Protein AF-A0A0J8R544-F1 (afdb_monomer)

Nearest PDB structures (foldseek):
  6bu2-assembly1_A  TM=4.574E-01  e=4.953E-01  Mycobacterium tuberculosis H37Rv
  2r5v-assembly2_B  TM=3.904E-01  e=2.070E-01  Amycolatopsis orientalis
  6bnz-assembly1_A  TM=3.913E-01  e=1.046E+00  Zea mays
  1t47-assembly1_B  TM=4.771E-01  e=2.352E+00  Streptomyces avermitilis
  3c1a-assembly2_B  TM=3.132E-01  e=8.154E-01  Paramagnetospirillum magnetotacticum MS-1

Secondary structure (DSSP, 8-state):
------TTGGGGG-HHHHHHHHHT-S----HHHHHHHHTTSS--SHHHHTTTTS-EEEEEEEETT-SSS-HHHHHHHHHHHHTGGGHHHHSEEEEEEE-TTSS-EEEEEEEEETTEEEEEEEEEESS-TTTTGGGSHHHHHHHHTT--

Radius of gyration: 17.44 Å; Cα contacts (8 Å, |Δi|>4): 226; chains: 1; bounding box: 42×31×49 Å

Mean predicted aligned error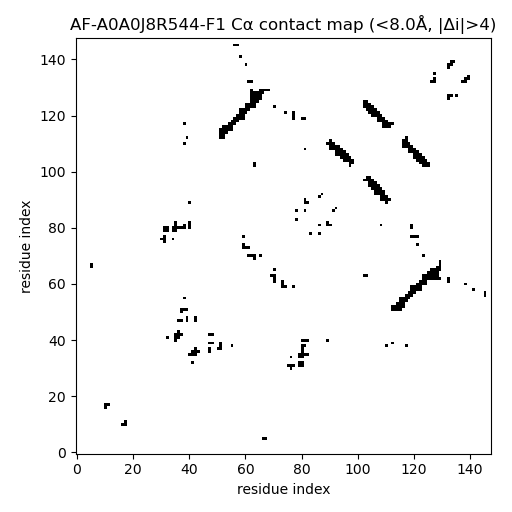: 11.28 Å

Foldseek 3Di:
DDPDQQPCVVVVVPVVVVVVVVVPPPDPPPLLQVLCLLLVVDPDDPVSLVNLQAAAAAEQEDECPARHDHCVVSVSSLCSNQVNPCNVVQWDWPDWDADPVRRWTKTWTWHHGPNYIYIYIYIYHNDQYPHRVCVDPVVVVSVVVVVD

Solvent-accessible surface area (backbone atoms only — not comparable to full-atom values): 8414 Å² total; per-residue (Å²): 141,83,90,68,72,49,96,59,60,80,51,73,82,37,72,69,60,50,51,54,54,62,70,65,50,84,78,77,80,60,59,35,63,52,38,9,26,74,54,62,64,49,61,86,49,78,75,47,58,75,48,32,55,44,71,40,80,45,77,52,71,37,20,63,57,19,85,77,60,58,45,64,60,60,48,51,39,50,33,37,29,51,43,51,93,48,22,76,80,71,29,45,74,81,40,79,48,67,43,96,81,68,40,32,36,40,36,31,37,36,33,76,37,85,81,7,49,30,36,45,33,44,35,37,32,54,68,28,36,87,74,46,38,76,76,33,69,69,42,55,51,53,58,54,60,70,80,107

Structure (mmCIF, N/CA/C/O backbone):
data_AF-A0A0J8R544-F1
#
_entry.id   AF-A0A0J8R544-F1
#
loop_
_atom_site.group_PDB
_atom_site.id
_atom_site.type_symbol
_atom_site.label_atom_id
_atom_site.label_alt_id
_atom_site.label_comp_id
_atom_site.label_asym_id
_atom_site.label_entity_id
_atom_site.label_seq_id
_atom_site.pdbx_PDB_ins_code
_atom_site.Cartn_x
_atom_site.Cartn_y
_atom_site.Cartn_z
_atom_site.occupancy
_atom_site.B_iso_or_equiv
_atom_site.auth_seq_id
_atom_site.auth_comp_id
_atom_site.auth_asym_id
_atom_site.auth_atom_id
_atom_site.pdbx_PDB_model_num
ATOM 1 N N . MET A 1 1 ? 19.314 -4.204 -21.105 1.00 38.06 1 MET A N 1
ATOM 2 C CA . MET A 1 1 ? 18.556 -4.150 -22.374 1.00 38.06 1 MET A CA 1
ATOM 3 C C . MET A 1 1 ? 17.667 -5.383 -22.451 1.00 38.06 1 MET A C 1
ATOM 5 O O . MET A 1 1 ? 18.104 -6.405 -22.959 1.00 38.06 1 MET A O 1
ATOM 9 N N . GLY A 1 2 ? 16.475 -5.326 -21.852 1.00 40.69 2 GLY A N 1
ATOM 10 C CA . GLY A 1 2 ? 15.476 -6.398 -21.923 1.00 40.69 2 GLY A CA 1
ATOM 11 C C . GLY A 1 2 ? 14.436 -6.036 -22.977 1.00 40.69 2 GLY A C 1
ATOM 12 O O . GLY A 1 2 ? 13.790 -5.002 -22.855 1.00 40.69 2 GLY A O 1
ATOM 13 N N . ILE A 1 3 ? 14.334 -6.842 -24.034 1.00 48.56 3 ILE A N 1
ATOM 14 C CA . ILE A 1 3 ? 13.503 -6.599 -25.225 1.00 48.56 3 ILE A CA 1
ATOM 15 C C . ILE A 1 3 ? 12.246 -7.477 -25.159 1.00 48.56 3 ILE A C 1
ATOM 17 O O . ILE A 1 3 ? 11.919 -8.199 -26.096 1.00 48.56 3 ILE A O 1
ATOM 21 N N . PHE A 1 4 ? 11.543 -7.438 -24.032 1.00 44.81 4 PHE A N 1
ATOM 22 C CA . PHE A 1 4 ? 10.177 -7.940 -23.964 1.00 44.81 4 PHE A CA 1
ATOM 23 C C . PHE A 1 4 ? 9.280 -6.733 -23.713 1.00 44.81 4 PHE A C 1
ATOM 25 O O . PHE A 1 4 ? 9.125 -6.328 -22.565 1.00 44.81 4 PHE A O 1
ATOM 32 N N . PRO A 1 5 ? 8.750 -6.079 -24.766 1.00 52.16 5 PRO A N 1
ATOM 33 C CA . PRO A 1 5 ? 7.629 -5.179 -24.558 1.00 52.16 5 PRO A CA 1
ATOM 34 C C . PRO A 1 5 ? 6.513 -5.994 -23.893 1.00 52.16 5 PRO A C 1
ATOM 36 O O . PRO A 1 5 ? 6.373 -7.180 -24.225 1.00 52.16 5 PRO A O 1
ATOM 39 N N . PRO A 1 6 ? 5.721 -5.402 -22.982 1.00 56.84 6 PRO A N 1
ATOM 40 C CA . PRO A 1 6 ? 4.613 -6.115 -22.369 1.00 56.84 6 PRO A CA 1
ATOM 41 C C . PRO A 1 6 ? 3.804 -6.743 -23.504 1.00 56.84 6 PRO A C 1
ATOM 43 O O . PRO A 1 6 ? 3.508 -6.065 -24.489 1.00 56.84 6 PRO A O 1
ATOM 46 N N . LEU A 1 7 ? 3.494 -8.040 -23.428 1.00 54.44 7 LEU A N 1
ATOM 47 C CA . LEU A 1 7 ? 2.847 -8.804 -24.514 1.00 54.44 7 LEU A CA 1
ATOM 48 C C . LEU A 1 7 ? 1.526 -8.169 -25.010 1.00 54.44 7 LEU A C 1
ATOM 50 O O . LEU A 1 7 ? 1.008 -8.527 -26.063 1.00 54.44 7 LEU A O 1
ATOM 54 N N . LEU A 1 8 ? 1.001 -7.187 -24.272 1.00 52.56 8 LEU A N 1
ATOM 55 C CA . LEU A 1 8 ? -0.204 -6.414 -24.564 1.00 52.56 8 LEU A CA 1
ATOM 56 C C . LEU A 1 8 ? 0.060 -4.966 -25.033 1.00 52.56 8 LEU A C 1
ATOM 58 O O . LEU A 1 8 ? -0.887 -4.252 -25.363 1.00 52.56 8 LEU A O 1
ATOM 62 N N . SER A 1 9 ? 1.316 -4.520 -25.122 1.00 50.72 9 SER A N 1
ATOM 63 C CA . SER A 1 9 ? 1.704 -3.181 -25.596 1.00 50.72 9 SER A CA 1
ATOM 64 C C . SER A 1 9 ? 1.208 -2.841 -27.010 1.00 50.72 9 SER A C 1
ATOM 66 O O . SER A 1 9 ? 0.780 -1.704 -27.215 1.00 50.72 9 SER A O 1
ATOM 68 N N . PRO A 1 10 ? 1.189 -3.774 -27.988 1.00 55.19 10 PRO A N 1
ATOM 69 C CA . PRO A 1 10 ? 0.627 -3.490 -29.309 1.00 55.19 10 PRO A CA 1
ATOM 70 C C . PRO A 1 10 ? -0.909 -3.399 -29.300 1.00 55.19 10 PRO A C 1
ATOM 72 O O . PRO A 1 10 ? -1.495 -2.819 -30.212 1.00 55.19 10 PRO A O 1
ATOM 75 N N . LEU A 1 11 ? -1.584 -3.924 -28.267 1.00 53.09 11 LEU A N 1
ATOM 76 C CA . LEU A 1 11 ? -3.046 -3.874 -28.147 1.00 53.09 11 LEU A CA 1
ATOM 77 C C . LEU A 1 11 ? -3.566 -2.525 -27.624 1.00 53.09 11 LEU A C 1
ATOM 79 O O . LEU A 1 11 ? -4.767 -2.261 -27.710 1.00 53.09 11 LEU A O 1
ATOM 83 N N . MET A 1 12 ? -2.689 -1.646 -27.120 1.00 52.00 12 MET A N 1
ATOM 84 C CA . MET A 1 12 ? -3.077 -0.304 -26.664 1.00 52.00 12 MET A CA 1
ATOM 85 C C . MET A 1 12 ? -3.633 0.577 -27.797 1.00 52.00 12 MET A C 1
ATOM 87 O O . MET A 1 12 ? -4.426 1.476 -27.525 1.00 52.00 12 MET A O 1
ATOM 91 N N . GLY A 1 13 ? -3.280 0.299 -29.058 1.00 56.78 13 GLY A N 1
ATOM 92 C CA . GLY A 1 13 ? -3.746 1.048 -30.233 1.00 56.78 13 GLY A CA 1
ATOM 93 C C . GLY A 1 13 ? -5.109 0.624 -30.798 1.00 56.78 13 GLY A C 1
ATOM 94 O O . GLY A 1 13 ? -5.620 1.294 -31.690 1.00 56.78 13 GLY A O 1
ATOM 95 N N . TYR A 1 14 ? -5.717 -0.464 -30.305 1.00 56.59 14 TYR A N 1
ATOM 96 C CA . TYR A 1 14 ? -6.971 -1.012 -30.847 1.00 56.59 14 TYR A CA 1
ATOM 97 C C . TYR A 1 14 ? -8.041 -1.201 -29.753 1.00 56.59 14 TYR A C 1
ATOM 99 O O . TYR A 1 14 ? -8.217 -2.302 -29.218 1.00 56.59 14 TYR A O 1
ATOM 107 N N . PRO A 1 15 ? -8.833 -0.155 -29.434 1.00 59.94 15 PRO A N 1
ATOM 108 C CA . PRO A 1 15 ? -9.806 -0.194 -28.337 1.00 59.94 15 PRO A CA 1
ATOM 109 C C . PRO A 1 15 ? -10.904 -1.261 -28.500 1.00 59.94 15 PRO A C 1
ATOM 111 O O . PRO A 1 15 ? -11.441 -1.744 -27.504 1.00 59.94 15 PRO A O 1
ATOM 114 N N . ARG A 1 16 ? -11.215 -1.688 -29.735 1.00 57.47 16 ARG A N 1
ATOM 115 C CA . ARG A 1 16 ? -12.215 -2.743 -30.001 1.00 57.47 16 ARG A CA 1
ATOM 116 C C . ARG A 1 16 ? -11.733 -4.145 -29.601 1.00 57.47 16 ARG A C 1
ATOM 118 O O . ARG A 1 16 ? -12.508 -4.899 -29.022 1.00 57.47 16 ARG A O 1
ATOM 125 N N . TYR A 1 17 ? -10.459 -4.469 -29.837 1.00 59.25 17 TYR A N 1
ATOM 126 C CA . TYR A 1 17 ? -9.882 -5.763 -29.443 1.00 59.25 17 TYR A CA 1
ATOM 127 C C . TYR A 1 17 ? -9.665 -5.855 -27.933 1.00 59.25 17 TYR A C 1
ATOM 129 O O . TYR A 1 17 ? -9.921 -6.901 -27.343 1.00 59.25 17 TYR A O 1
ATOM 137 N N . LYS A 1 18 ? -9.300 -4.742 -27.284 1.00 58.53 18 LYS A N 1
ATOM 138 C CA . LYS A 1 18 ? -9.229 -4.662 -25.819 1.00 58.53 18 LYS A CA 1
ATOM 139 C C . LYS A 1 18 ? -10.559 -5.048 -25.165 1.00 58.53 18 LYS A C 1
ATOM 141 O O . LYS A 1 18 ? -10.563 -5.821 -24.214 1.00 58.53 18 LYS A O 1
ATOM 146 N N . LYS A 1 19 ? -11.683 -4.546 -25.690 1.00 58.94 19 LYS A N 1
ATOM 147 C CA . LYS A 1 19 ? -13.018 -4.879 -25.175 1.00 58.94 19 LYS A CA 1
ATOM 148 C C . LYS A 1 19 ? -13.361 -6.358 -25.382 1.00 58.94 19 LYS A C 1
ATOM 150 O O . LYS A 1 19 ? -13.796 -6.994 -24.437 1.00 58.94 19 LYS A O 1
ATOM 155 N N . TYR A 1 20 ? -13.073 -6.919 -26.559 1.00 60.75 20 TYR A N 1
ATOM 156 C CA . TYR A 1 20 ? -13.283 -8.347 -26.833 1.00 60.75 20 TYR A CA 1
ATOM 157 C C . TYR A 1 20 ? -12.509 -9.251 -25.863 1.00 60.75 20 TYR A C 1
ATOM 159 O O . TYR A 1 20 ? -13.082 -10.189 -25.318 1.00 60.75 20 TYR A O 1
ATOM 167 N N . VAL A 1 21 ? -11.232 -8.941 -25.604 1.00 62.66 21 VAL A N 1
ATOM 168 C CA . VAL A 1 21 ? -10.401 -9.700 -24.657 1.00 62.66 21 VAL A CA 1
ATOM 169 C C . VAL A 1 21 ? -10.926 -9.555 -23.227 1.00 62.66 21 VAL A C 1
ATOM 171 O O . VAL A 1 21 ? -11.098 -10.567 -22.562 1.00 62.66 21 VAL A O 1
ATOM 174 N N . LEU A 1 22 ? -11.249 -8.337 -22.771 1.00 60.62 22 LEU A N 1
ATOM 175 C CA . LEU A 1 22 ? -11.824 -8.094 -21.436 1.00 60.62 22 LEU A CA 1
ATOM 176 C C . LEU A 1 22 ? -13.213 -8.736 -21.243 1.00 60.62 22 LEU A C 1
ATOM 178 O O . LEU A 1 22 ? -13.572 -9.113 -20.126 1.00 60.62 22 LEU A O 1
ATOM 182 N N . ASP A 1 23 ? -13.999 -8.864 -22.312 1.00 61.16 23 ASP A N 1
ATOM 183 C CA . ASP A 1 23 ? -15.306 -9.531 -22.297 1.00 61.16 23 ASP A CA 1
ATOM 184 C C . ASP A 1 23 ? -15.179 -11.067 -22.330 1.00 61.16 23 ASP A C 1
ATOM 186 O O . ASP A 1 23 ? -16.089 -11.753 -21.878 1.00 61.16 23 ASP A O 1
ATOM 190 N N . HIS A 1 24 ? -14.037 -11.608 -22.773 1.00 60.88 24 HIS A N 1
ATOM 191 C CA . HIS A 1 24 ? -13.704 -13.040 -22.700 1.00 60.88 24 HIS A CA 1
ATOM 192 C C . HIS A 1 24 ? -12.967 -13.437 -21.409 1.00 60.88 24 HIS A C 1
ATOM 194 O O . HIS A 1 24 ? -12.619 -14.606 -21.235 1.00 60.88 24 HIS A O 1
ATOM 200 N N . ILE A 1 25 ? -12.735 -12.497 -20.485 1.00 60.34 25 ILE A N 1
ATOM 201 C CA . ILE A 1 25 ? -12.257 -12.823 -19.138 1.00 60.34 25 ILE A CA 1
ATOM 202 C C . ILE A 1 25 ? -13.440 -13.391 -18.351 1.00 60.34 25 ILE A C 1
ATOM 204 O O . ILE A 1 25 ? -14.295 -12.649 -17.868 1.00 60.34 25 ILE A O 1
ATOM 208 N N . ILE A 1 26 ? -13.475 -14.721 -18.257 1.00 53.94 26 ILE A N 1
ATOM 209 C CA . ILE A 1 26 ? -14.518 -15.495 -17.568 1.00 53.94 26 ILE A CA 1
ATOM 210 C C . ILE A 1 26 ? -14.497 -15.231 -16.054 1.00 53.94 26 ILE A C 1
ATOM 212 O O . ILE A 1 26 ? -15.554 -15.161 -15.434 1.00 53.94 26 ILE A O 1
ATOM 216 N N . ASP A 1 27 ? -13.312 -15.033 -15.467 1.00 45.38 27 ASP A N 1
ATOM 217 C CA . ASP A 1 27 ? -13.149 -14.768 -14.035 1.00 45.38 27 ASP A CA 1
ATOM 218 C C . ASP A 1 27 ? -12.690 -13.325 -13.789 1.00 45.38 27 ASP A C 1
ATOM 220 O O . ASP A 1 27 ? -11.515 -12.974 -1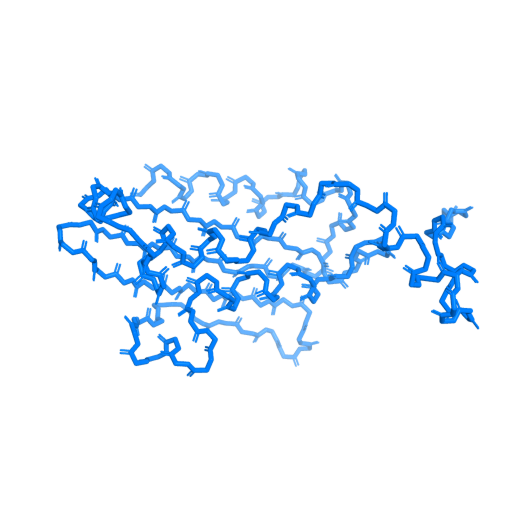3.920 1.00 45.38 27 ASP A O 1
ATOM 224 N N . ARG A 1 28 ? -13.652 -12.455 -13.465 1.00 58.16 28 ARG A N 1
ATOM 225 C CA . ARG A 1 28 ? -13.393 -11.081 -13.025 1.00 58.16 28 ARG A CA 1
ATOM 226 C C . ARG A 1 28 ? -13.222 -11.091 -11.510 1.00 58.16 28 ARG A C 1
ATOM 228 O O . ARG A 1 28 ? -14.154 -10.796 -10.764 1.00 58.16 28 ARG A O 1
ATOM 235 N N . TRP A 1 29 ? -12.024 -11.436 -11.051 1.00 64.94 29 TRP A N 1
ATOM 236 C CA . TRP A 1 29 ? -11.680 -11.342 -9.637 1.00 64.94 29 TRP A CA 1
ATOM 237 C C . TRP A 1 29 ? -11.573 -9.867 -9.219 1.00 64.94 29 TRP A C 1
ATOM 239 O O . TRP A 1 29 ? -10.533 -9.227 -9.376 1.00 64.94 29 TRP A O 1
ATOM 249 N N . ASP A 1 30 ? -12.672 -9.302 -8.716 1.00 73.88 30 ASP A N 1
ATOM 250 C CA . ASP A 1 30 ? -12.720 -7.914 -8.249 1.00 73.88 30 ASP A CA 1
ATOM 251 C C . ASP A 1 30 ? -12.028 -7.760 -6.883 1.00 73.88 30 ASP A C 1
ATOM 253 O O . ASP A 1 30 ? -12.647 -7.783 -5.814 1.00 73.88 30 ASP A O 1
ATOM 257 N N . THR A 1 31 ? -10.702 -7.630 -6.929 1.00 77.25 31 THR A N 1
ATOM 258 C CA . THR A 1 31 ? -9.850 -7.432 -5.751 1.00 77.25 31 THR A CA 1
ATOM 259 C C . THR A 1 31 ? -10.222 -6.166 -4.984 1.00 77.25 31 THR A C 1
ATOM 261 O O . THR A 1 31 ? -10.179 -6.168 -3.757 1.00 77.25 31 THR A O 1
ATOM 264 N N . ALA A 1 32 ? -10.609 -5.095 -5.680 1.00 78.12 32 ALA A N 1
ATOM 265 C CA . ALA A 1 32 ? -10.892 -3.806 -5.061 1.00 78.12 32 ALA A CA 1
ATOM 266 C C . ALA A 1 32 ? -12.117 -3.889 -4.144 1.00 78.12 32 ALA A C 1
ATOM 268 O O . ALA A 1 32 ? -12.034 -3.524 -2.970 1.00 78.12 32 ALA A O 1
ATOM 269 N N . SER A 1 33 ? -13.220 -4.454 -4.642 1.00 77.81 33 SER A N 1
ATOM 270 C CA . SER A 1 33 ? -14.445 -4.603 -3.851 1.00 77.81 33 SER A CA 1
ATOM 271 C C . SER A 1 33 ? -14.251 -5.544 -2.662 1.00 77.81 33 SER A C 1
ATOM 273 O O . SER A 1 33 ? -14.745 -5.283 -1.567 1.00 77.81 33 SER A O 1
ATOM 275 N N . ARG A 1 34 ? -13.482 -6.625 -2.835 1.00 81.19 34 ARG A N 1
ATOM 276 C CA . ARG A 1 34 ? -13.200 -7.571 -1.742 1.00 81.19 34 ARG A CA 1
ATOM 277 C C . ARG A 1 34 ? -12.321 -6.960 -0.656 1.00 81.19 34 ARG A C 1
ATOM 279 O O . ARG A 1 34 ? -12.573 -7.184 0.524 1.00 81.19 34 ARG A O 1
ATOM 286 N N . LEU A 1 35 ? -11.322 -6.167 -1.0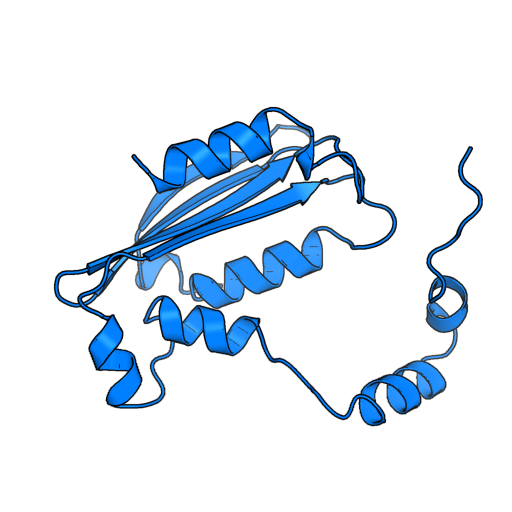40 1.00 82.06 35 LEU A N 1
ATOM 287 C CA . LEU A 1 35 ? -10.487 -5.446 -0.084 1.00 82.06 35 LEU A CA 1
ATOM 288 C C . LEU A 1 35 ? -11.298 -4.414 0.705 1.00 82.06 35 LEU A C 1
ATOM 290 O O . LEU A 1 35 ? -11.147 -4.349 1.920 1.00 82.06 35 LEU A O 1
ATOM 294 N N . ALA A 1 36 ? -12.192 -3.674 0.042 1.00 81.12 36 ALA A N 1
ATOM 295 C CA . ALA A 1 36 ? -13.081 -2.716 0.699 1.00 81.12 36 ALA A CA 1
ATOM 296 C C . ALA A 1 36 ? -14.036 -3.381 1.709 1.00 81.12 36 ALA A C 1
ATOM 298 O O . ALA A 1 36 ? -14.321 -2.807 2.761 1.00 81.12 36 ALA A O 1
ATOM 299 N N . ARG A 1 37 ? -14.514 -4.601 1.422 1.00 82.62 37 ARG A N 1
ATOM 300 C CA . ARG A 1 37 ? -15.281 -5.408 2.388 1.00 82.62 37 ARG A CA 1
ATOM 301 C C . ARG A 1 37 ? -14.430 -5.783 3.599 1.00 82.62 37 ARG A C 1
ATOM 303 O O . ARG A 1 37 ? -14.843 -5.558 4.728 1.00 82.62 37 ARG A O 1
ATOM 310 N N . LEU A 1 38 ? -13.218 -6.292 3.372 1.00 82.12 38 LEU A N 1
ATOM 311 C CA . LEU A 1 38 ? -12.349 -6.819 4.431 1.00 82.12 38 LEU A CA 1
ATOM 312 C C . LEU A 1 38 ? -11.825 -5.743 5.400 1.00 82.12 38 LEU A C 1
ATOM 314 O O . LEU A 1 38 ? -11.546 -6.022 6.568 1.00 82.12 38 LEU A O 1
ATOM 318 N N . THR A 1 39 ? -11.699 -4.503 4.928 1.00 80.62 39 THR A N 1
ATOM 319 C CA . THR A 1 39 ? -11.348 -3.331 5.746 1.00 80.62 39 THR A CA 1
ATOM 320 C C . THR A 1 39 ? -12.567 -2.665 6.396 1.00 80.62 39 THR A C 1
ATOM 322 O O . THR A 1 39 ? -12.420 -1.655 7.090 1.00 80.62 39 THR A O 1
ATOM 325 N N . GLY A 1 40 ? -13.770 -3.208 6.171 1.00 78.06 40 GLY A N 1
ATOM 326 C CA . GLY A 1 40 ? -15.041 -2.696 6.683 1.00 78.06 40 GLY A CA 1
ATOM 327 C C . GLY A 1 40 ? -15.507 -1.399 6.016 1.00 78.06 40 GLY A C 1
ATOM 328 O O . GLY A 1 40 ? -16.409 -0.729 6.520 1.00 78.06 40 GLY A O 1
ATOM 329 N N . VAL A 1 41 ? -14.868 -0.966 4.923 1.00 79.56 41 VAL A N 1
ATOM 330 C CA . VAL A 1 41 ? -15.217 0.254 4.166 1.00 79.56 41 VAL A CA 1
ATOM 331 C C . VAL A 1 41 ? -16.536 0.083 3.417 1.00 79.56 41 VAL A C 1
ATOM 333 O O . VAL A 1 41 ? -17.327 1.020 3.360 1.00 79.56 41 VAL A O 1
ATOM 336 N N . SER A 1 42 ? -16.800 -1.112 2.891 1.00 72.62 42 SER A N 1
ATOM 337 C CA . SER A 1 42 ? -18.064 -1.439 2.228 1.00 72.62 42 SER A CA 1
ATOM 338 C C . SER A 1 42 ? -18.510 -2.862 2.592 1.00 72.62 42 SER A C 1
ATOM 340 O O . SER A 1 42 ? -18.348 -3.771 1.780 1.00 72.62 42 SER A O 1
ATOM 342 N N . PRO A 1 43 ? -19.011 -3.102 3.820 1.00 66.44 43 PRO A N 1
ATOM 343 C CA . PRO A 1 43 ? -19.557 -4.405 4.193 1.00 66.44 43 PRO A CA 1
ATOM 344 C C . PRO A 1 43 ? -20.815 -4.684 3.360 1.00 66.44 43 PRO A C 1
ATOM 346 O O . PRO A 1 43 ? -21.657 -3.802 3.189 1.00 66.44 43 PRO A O 1
ATOM 349 N N . GLN A 1 44 ? -20.934 -5.887 2.793 1.00 63.59 44 GLN A N 1
ATOM 350 C CA . GLN A 1 44 ? -22.053 -6.249 1.914 1.00 63.59 44 GLN A CA 1
ATOM 351 C C . GLN A 1 44 ? -22.966 -7.326 2.513 1.00 63.59 44 GLN A C 1
ATOM 353 O O . GLN A 1 44 ? -24.020 -7.603 1.943 1.00 63.59 44 GLN A O 1
ATOM 358 N N . SER A 1 45 ? -22.586 -7.927 3.642 1.00 64.94 45 SER A N 1
ATOM 359 C CA . SER A 1 45 ? -23.319 -9.020 4.283 1.00 64.94 45 SER A CA 1
ATOM 360 C C . SER A 1 45 ? -23.028 -9.129 5.782 1.00 64.94 45 SER A C 1
ATOM 362 O O . SER A 1 45 ? -21.971 -8.702 6.242 1.00 64.94 45 SER A O 1
ATOM 364 N N . ASP A 1 46 ? -23.923 -9.780 6.530 1.00 60.66 46 ASP A N 1
ATOM 365 C CA . ASP A 1 46 ? -23.726 -10.064 7.962 1.00 60.66 46 ASP A CA 1
ATOM 366 C C . ASP A 1 46 ? -22.505 -10.969 8.223 1.00 60.66 46 ASP A C 1
ATOM 368 O O . ASP A 1 46 ? -21.876 -10.87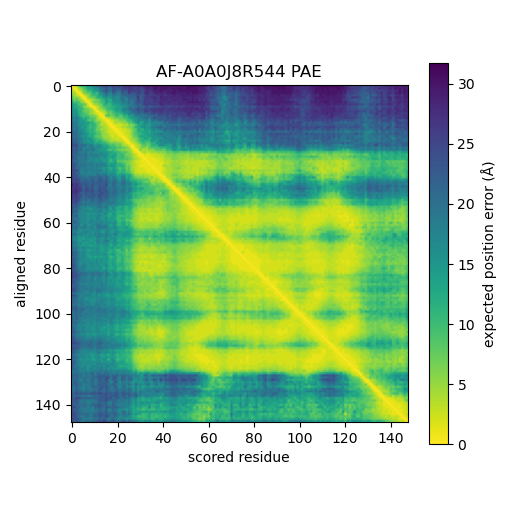5 9.272 1.00 60.66 46 ASP A O 1
ATOM 372 N N . SER A 1 47 ? -22.107 -11.800 7.250 1.00 60.75 47 SER A N 1
ATOM 373 C CA . SER A 1 47 ? -20.862 -12.578 7.323 1.00 60.75 47 SER A CA 1
ATOM 374 C C . SER A 1 47 ? -19.598 -11.719 7.224 1.00 60.75 47 SER A C 1
ATOM 376 O O . SER A 1 47 ? -18.557 -12.122 7.735 1.00 60.75 47 SER A O 1
ATOM 378 N N . ASP A 1 48 ? -19.665 -10.533 6.605 1.00 66.50 48 ASP A N 1
ATOM 379 C CA . ASP A 1 48 ? -18.525 -9.606 6.593 1.00 66.50 48 ASP A CA 1
ATOM 380 C C . ASP A 1 48 ? -18.287 -9.029 8.003 1.00 66.50 48 ASP A C 1
ATOM 382 O O . ASP A 1 48 ? -17.138 -8.856 8.411 1.00 66.50 48 ASP A O 1
ATOM 386 N N . ALA A 1 49 ? -19.361 -8.834 8.782 1.00 67.50 49 ALA A N 1
ATOM 387 C CA . ALA A 1 49 ? -19.289 -8.355 10.163 1.00 67.50 49 ALA A CA 1
ATOM 388 C C . ALA A 1 49 ? -18.617 -9.365 11.114 1.00 67.50 49 ALA A C 1
ATOM 390 O O . ALA A 1 49 ? -17.994 -8.974 12.098 1.00 67.50 49 ALA A O 1
ATOM 391 N N . GLU A 1 50 ? -18.639 -10.665 10.793 1.00 72.12 50 GLU A N 1
ATOM 392 C CA . GLU A 1 50 ? -17.916 -11.701 11.553 1.00 72.12 50 GLU A CA 1
ATOM 393 C C . GLU A 1 50 ? -16.386 -11.501 11.515 1.00 72.12 50 GLU A C 1
ATOM 395 O O . GLU A 1 50 ? -15.623 -12.089 12.288 1.00 72.12 50 GLU A O 1
ATOM 400 N N . HIS A 1 51 ? -15.887 -10.697 10.577 1.00 72.38 51 HIS A N 1
ATOM 401 C CA . HIS A 1 51 ? -14.468 -10.380 10.466 1.00 72.38 51 HIS A CA 1
ATOM 402 C C . HIS A 1 51 ? -14.120 -8.995 10.994 1.00 72.38 51 HIS A C 1
ATOM 404 O O . HIS A 1 51 ? -12.931 -8.674 11.036 1.00 72.38 51 HIS A O 1
ATOM 410 N N . ASP A 1 52 ? -15.088 -8.204 11.453 1.00 79.94 52 ASP A N 1
ATOM 411 C CA . ASP A 1 52 ? -14.847 -6.857 11.971 1.00 79.94 52 ASP A CA 1
ATOM 412 C C . ASP A 1 52 ? -13.937 -6.888 13.200 1.00 79.94 52 ASP A C 1
ATOM 414 O O . ASP A 1 52 ? -12.927 -6.186 13.229 1.00 79.94 52 ASP A O 1
ATOM 418 N N . ASP A 1 53 ? -14.184 -7.817 14.123 1.00 81.75 53 ASP A N 1
ATOM 419 C CA . ASP A 1 53 ? -13.397 -7.994 15.348 1.00 81.75 53 ASP A CA 1
ATOM 420 C C . ASP A 1 53 ? -11.968 -8.518 15.122 1.00 81.75 53 ASP A C 1
ATOM 422 O O . ASP A 1 53 ? -11.142 -8.525 16.036 1.00 81.75 53 ASP A O 1
ATOM 426 N N . LYS A 1 54 ? -11.628 -8.949 13.902 1.00 84.62 54 LYS A N 1
ATOM 427 C CA . LYS A 1 54 ? -10.296 -9.483 13.594 1.00 84.62 54 LYS A CA 1
ATOM 428 C C . LYS A 1 54 ? -9.336 -8.370 13.194 1.00 84.62 54 LYS A C 1
ATOM 430 O O . LYS A 1 54 ? -9.636 -7.551 12.325 1.00 84.62 54 LYS A O 1
ATOM 435 N N . ASN A 1 55 ? -8.124 -8.403 13.742 1.00 86.44 55 ASN A N 1
ATOM 436 C CA . ASN A 1 55 ? -7.040 -7.552 13.258 1.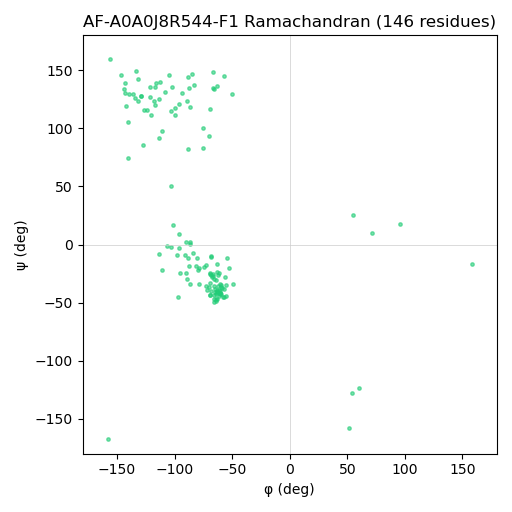00 86.44 55 ASN A CA 1
ATOM 437 C C . ASN A 1 55 ? -6.697 -7.906 11.807 1.00 86.44 55 ASN A C 1
ATOM 439 O O . ASN A 1 55 ? -6.594 -9.080 11.450 1.00 86.44 55 ASN A O 1
ATOM 443 N N . PHE A 1 56 ? -6.508 -6.889 10.973 1.00 87.00 56 PHE A N 1
ATOM 444 C CA . PHE A 1 56 ? -6.170 -7.062 9.566 1.00 87.00 56 PHE A CA 1
ATOM 445 C C . PHE A 1 56 ? -5.045 -6.111 9.185 1.00 87.00 56 PHE A C 1
ATOM 447 O O . PHE A 1 56 ? -5.161 -4.904 9.380 1.00 87.00 56 PHE A O 1
ATOM 454 N N . HIS A 1 57 ? -3.977 -6.662 8.616 1.00 88.31 57 HIS A N 1
ATOM 455 C CA . HIS A 1 57 ? -2.801 -5.919 8.188 1.00 88.31 57 HIS A CA 1
ATOM 456 C C . HIS A 1 57 ? -2.552 -6.191 6.708 1.00 88.31 57 HIS A C 1
ATOM 458 O O . HIS A 1 57 ? -2.250 -7.317 6.319 1.00 88.31 57 HIS A O 1
ATOM 464 N N . LEU A 1 58 ? -2.670 -5.156 5.881 1.00 87.62 58 LEU A N 1
ATOM 465 C CA . LEU A 1 58 ? -2.416 -5.227 4.448 1.00 87.62 58 LEU A CA 1
ATOM 466 C C . LEU A 1 58 ? -1.319 -4.244 4.072 1.00 87.62 58 LEU A C 1
ATOM 468 O O . LEU A 1 58 ? -1.443 -3.054 4.338 1.00 87.62 58 LEU A O 1
ATOM 472 N N . THR A 1 59 ? -0.278 -4.724 3.398 1.00 88.88 59 THR A N 1
ATOM 473 C CA . THR A 1 59 ? 0.714 -3.857 2.756 1.00 88.88 59 THR A CA 1
ATOM 474 C C . THR A 1 59 ? 0.686 -4.092 1.255 1.00 88.88 59 THR A C 1
ATOM 476 O O . THR A 1 59 ? 0.945 -5.198 0.794 1.00 88.88 59 THR A O 1
ATOM 479 N N . ILE A 1 60 ? 0.388 -3.043 0.493 1.00 87.50 60 ILE A N 1
ATOM 480 C CA . ILE A 1 60 ? 0.464 -3.033 -0.965 1.00 87.50 60 ILE A CA 1
ATOM 481 C C . ILE A 1 60 ? 1.731 -2.270 -1.341 1.00 87.50 60 ILE A C 1
ATOM 483 O O . ILE A 1 60 ? 1.846 -1.071 -1.074 1.00 87.50 60 ILE A O 1
ATOM 487 N N . MET A 1 61 ? 2.683 -2.973 -1.949 1.00 86.94 61 MET A N 1
ATOM 488 C CA . MET A 1 61 ? 3.962 -2.412 -2.371 1.00 86.94 61 MET A CA 1
ATOM 489 C C . MET A 1 61 ? 4.102 -2.460 -3.891 1.00 86.94 61 MET A C 1
ATOM 491 O O . MET A 1 61 ? 3.738 -3.456 -4.509 1.00 86.94 61 MET A O 1
ATOM 495 N N . HIS A 1 62 ? 4.646 -1.400 -4.491 1.00 85.56 62 HIS A N 1
ATOM 496 C CA . HIS A 1 62 ? 4.888 -1.343 -5.929 1.00 85.56 62 HIS A CA 1
ATOM 497 C C . HIS A 1 62 ? 6.140 -0.541 -6.284 1.00 85.56 62 HIS A C 1
ATOM 499 O O . HIS A 1 62 ? 6.436 0.474 -5.655 1.00 85.56 62 HIS A O 1
ATOM 505 N N . ALA A 1 63 ? 6.853 -0.948 -7.333 1.00 84.12 63 ALA A N 1
ATOM 506 C CA . ALA A 1 63 ? 7.959 -0.179 -7.885 1.00 84.12 63 ALA A CA 1
ATOM 507 C C . ALA A 1 63 ? 7.439 0.894 -8.849 1.00 84.12 63 ALA A C 1
ATOM 509 O O . ALA A 1 63 ? 6.559 0.632 -9.669 1.00 84.12 63 ALA A O 1
ATOM 510 N N . ALA A 1 64 ? 7.994 2.102 -8.767 1.00 83.56 64 ALA A N 1
ATOM 511 C CA . ALA A 1 64 ? 7.687 3.204 -9.673 1.00 83.56 64 ALA A CA 1
ATOM 512 C C . ALA A 1 64 ? 8.193 2.939 -11.100 1.00 83.56 64 ALA A C 1
ATOM 514 O O . ALA A 1 64 ? 7.630 3.472 -12.053 1.00 83.56 64 ALA A O 1
ATOM 515 N N . ASN A 1 65 ? 9.240 2.119 -11.229 1.00 79.75 65 ASN A N 1
ATOM 516 C CA . ASN A 1 65 ? 9.902 1.779 -12.483 1.00 79.75 65 ASN A CA 1
ATOM 517 C C . ASN A 1 65 ? 9.515 0.397 -13.043 1.00 79.75 65 ASN A C 1
ATOM 519 O O . ASN A 1 65 ? 10.258 -0.127 -13.867 1.00 79.75 65 ASN A O 1
ATOM 523 N N . ASP A 1 66 ? 8.414 -0.207 -12.587 1.00 73.94 66 ASP A N 1
ATOM 524 C CA . ASP A 1 66 ? 7.899 -1.452 -13.169 1.00 73.94 66 ASP A CA 1
ATOM 525 C C . ASP A 1 66 ? 7.349 -1.180 -14.589 1.00 73.94 66 ASP A C 1
ATOM 527 O O . ASP A 1 66 ? 6.417 -0.379 -14.732 1.00 73.94 66 ASP A O 1
ATOM 531 N N . PRO A 1 67 ? 7.945 -1.773 -15.645 1.00 66.81 67 PRO A N 1
ATOM 532 C CA . PRO A 1 67 ? 7.511 -1.564 -17.024 1.00 66.81 67 PRO A CA 1
ATOM 533 C C . PRO A 1 67 ? 6.300 -2.424 -17.421 1.00 66.81 67 PRO A C 1
ATOM 535 O O . PRO A 1 67 ? 5.647 -2.104 -18.415 1.00 66.81 67 PRO A O 1
ATOM 538 N N . ASP A 1 68 ? 6.003 -3.490 -16.673 1.00 70.00 68 ASP A N 1
ATOM 539 C CA . ASP A 1 68 ? 5.000 -4.497 -17.023 1.00 70.00 68 ASP A CA 1
ATOM 540 C C . ASP A 1 68 ? 3.659 -4.218 -16.338 1.00 70.00 68 ASP A C 1
ATOM 542 O O . ASP A 1 68 ? 2.609 -4.241 -16.988 1.00 70.00 68 ASP A O 1
ATOM 546 N N . ILE A 1 69 ? 3.682 -3.895 -15.040 1.00 72.88 69 ILE A N 1
ATOM 547 C CA . ILE A 1 69 ? 2.486 -3.528 -14.272 1.00 72.88 69 ILE A CA 1
ATOM 548 C C . ILE A 1 69 ? 2.655 -2.113 -13.714 1.00 72.88 69 ILE A C 1
ATOM 550 O O . ILE A 1 69 ? 3.469 -1.881 -12.826 1.00 72.88 69 ILE A O 1
ATOM 554 N N . PRO A 1 70 ? 1.886 -1.119 -14.189 1.00 80.88 70 PRO A N 1
ATOM 555 C CA . PRO A 1 70 ? 1.993 0.233 -13.661 1.00 80.88 70 PRO A CA 1
ATOM 556 C C . PRO A 1 70 ? 1.532 0.321 -12.200 1.00 80.88 70 PRO A C 1
ATOM 558 O O . PRO A 1 70 ? 0.418 -0.082 -11.863 1.00 80.88 70 PRO A O 1
ATOM 561 N N . TRP A 1 71 ? 2.312 1.007 -11.356 1.00 81.75 71 TRP A N 1
ATOM 562 C CA . TRP A 1 71 ? 2.009 1.237 -9.929 1.00 81.75 71 TRP A CA 1
ATOM 563 C C . TRP A 1 71 ? 0.625 1.840 -9.645 1.00 81.75 71 TRP A C 1
ATOM 565 O O . TRP A 1 71 ? 0.110 1.743 -8.530 1.00 81.75 71 TRP A O 1
ATOM 575 N N . ARG A 1 72 ? 0.008 2.474 -10.646 1.00 84.62 72 ARG A N 1
ATOM 576 C CA . ARG A 1 72 ? -1.341 3.043 -10.560 1.00 84.62 72 ARG A CA 1
ATOM 577 C C . ARG A 1 72 ? -2.395 1.979 -10.260 1.00 84.62 72 ARG A C 1
ATOM 579 O O . ARG A 1 72 ? -3.340 2.288 -9.544 1.00 84.62 72 ARG A O 1
ATOM 586 N N . GLU A 1 73 ? -2.232 0.755 -10.759 1.00 82.94 73 GLU A N 1
ATOM 587 C CA . GLU A 1 73 ? -3.192 -0.325 -10.498 1.00 82.94 73 GLU A CA 1
ATOM 588 C C . GLU A 1 73 ? -3.140 -0.768 -9.029 1.00 82.94 73 GLU A C 1
ATOM 590 O O . GLU A 1 73 ? -4.176 -0.851 -8.370 1.00 82.94 73 GLU A O 1
ATOM 595 N N . GLY A 1 74 ? -1.936 -0.917 -8.462 1.00 84.31 74 GLY A N 1
ATOM 596 C CA . GLY A 1 74 ? -1.767 -1.167 -7.025 1.00 84.31 74 GLY A CA 1
ATOM 597 C C . GLY A 1 74 ? -2.316 -0.025 -6.163 1.00 84.31 74 GLY A C 1
ATOM 598 O O . GLY A 1 74 ? -2.972 -0.266 -5.150 1.00 84.31 74 GLY A O 1
ATOM 599 N N . LYS A 1 75 ? -2.116 1.226 -6.596 1.00 87.75 75 LYS A N 1
ATOM 600 C CA . LYS A 1 75 ? -2.651 2.396 -5.892 1.00 87.75 75 LYS A CA 1
ATOM 601 C C . LYS A 1 75 ? -4.180 2.430 -5.897 1.00 87.75 75 LYS A C 1
ATOM 603 O O . LYS A 1 75 ? -4.762 2.709 -4.857 1.00 87.75 75 LYS A O 1
ATOM 608 N N . ARG A 1 76 ? -4.832 2.092 -7.014 1.00 86.69 76 ARG A N 1
ATOM 609 C CA . ARG A 1 76 ? -6.301 1.987 -7.082 1.00 86.69 76 ARG A CA 1
ATOM 610 C C . ARG A 1 76 ? -6.845 0.929 -6.126 1.00 86.69 76 ARG A C 1
ATOM 612 O O . ARG A 1 76 ? -7.849 1.171 -5.465 1.00 86.69 76 ARG A O 1
ATOM 619 N N . ALA A 1 77 ? -6.180 -0.223 -6.028 1.00 86.69 77 ALA A N 1
ATOM 620 C CA . ALA A 1 77 ? -6.567 -1.261 -5.073 1.00 86.69 77 ALA A CA 1
ATOM 621 C C . ALA A 1 77 ? -6.434 -0.773 -3.621 1.00 86.69 77 ALA A C 1
ATOM 623 O O . ALA A 1 77 ? -7.316 -1.027 -2.803 1.00 86.69 77 ALA A O 1
ATOM 624 N N . TRP A 1 78 ? -5.367 -0.027 -3.312 1.00 90.00 78 TRP A N 1
ATOM 625 C CA . TRP A 1 78 ? -5.202 0.608 -2.004 1.00 90.00 78 TRP A CA 1
ATOM 626 C C . TRP A 1 78 ? -6.288 1.653 -1.727 1.00 90.00 78 TRP A C 1
ATOM 628 O O . TRP A 1 78 ? -6.895 1.614 -0.664 1.00 90.00 78 TRP A O 1
ATOM 638 N N . GLU A 1 79 ? -6.579 2.539 -2.685 1.00 90.50 79 GLU A N 1
ATOM 639 C CA . GLU A 1 79 ? -7.636 3.553 -2.574 1.00 90.50 79 GLU A CA 1
ATOM 640 C C . GLU A 1 79 ? -8.998 2.902 -2.305 1.00 90.50 79 GLU A C 1
ATOM 642 O O . GLU A 1 79 ? -9.695 3.312 -1.381 1.00 90.50 79 GLU A O 1
ATOM 647 N N . ALA A 1 80 ? -9.344 1.832 -3.024 1.00 87.75 80 ALA A N 1
ATOM 648 C CA . ALA A 1 80 ? -10.565 1.073 -2.765 1.00 87.75 80 ALA A CA 1
ATOM 649 C C . ALA A 1 80 ? -10.593 0.472 -1.349 1.00 87.75 80 ALA A C 1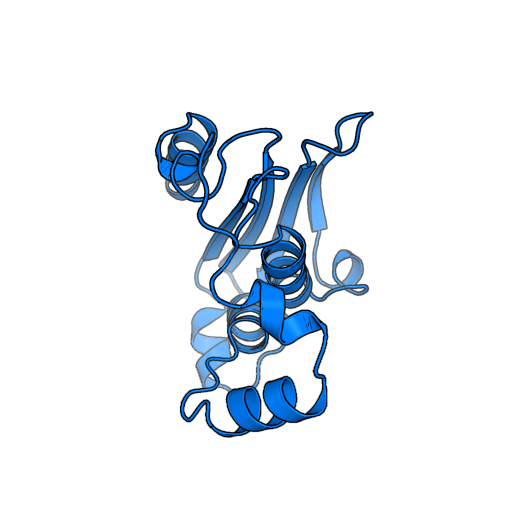
ATOM 651 O O . ALA A 1 80 ? -11.612 0.547 -0.666 1.00 87.75 80 ALA A O 1
ATOM 652 N N . ALA A 1 81 ? -9.464 -0.067 -0.876 1.00 87.00 81 ALA A N 1
ATOM 653 C CA . ALA A 1 81 ? -9.355 -0.655 0.455 1.00 87.00 81 ALA A CA 1
ATOM 654 C C . ALA A 1 81 ? -9.527 0.370 1.591 1.00 87.00 81 ALA A C 1
ATOM 656 O O . ALA A 1 81 ? -9.992 -0.000 2.666 1.00 87.00 81 ALA A O 1
ATOM 657 N N . VAL A 1 82 ? -9.163 1.639 1.383 1.00 90.62 82 VAL A N 1
ATOM 658 C CA . VAL A 1 82 ? -9.262 2.691 2.417 1.00 90.62 82 VAL A CA 1
ATOM 659 C C . VAL A 1 82 ? -10.518 3.561 2.298 1.00 90.62 82 VAL A C 1
ATOM 661 O O . VAL A 1 82 ? -10.795 4.341 3.204 1.00 90.62 82 VAL A O 1
ATOM 664 N N . GLY A 1 83 ? -11.294 3.432 1.216 1.00 85.88 83 GLY A N 1
ATOM 665 C CA . GLY A 1 83 ? -12.504 4.234 0.968 1.00 85.88 83 GLY A CA 1
ATO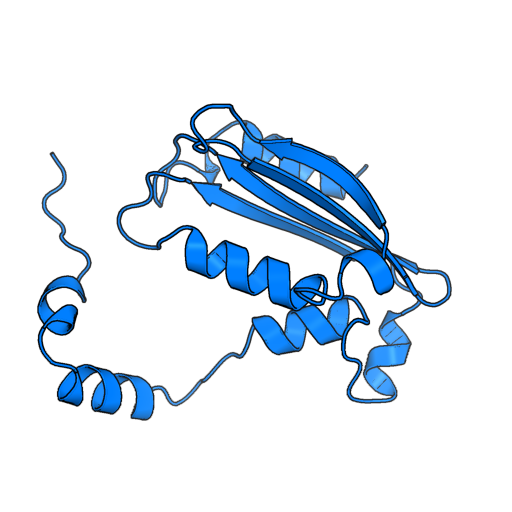M 666 C C . GLY A 1 83 ? -12.299 5.465 0.086 1.00 85.88 83 GLY A C 1
ATOM 667 O O . GLY A 1 83 ? -13.139 6.360 0.073 1.00 85.88 83 GLY A O 1
ATOM 668 N N . GLY A 1 84 ? -11.199 5.517 -0.666 1.00 88.31 84 GLY A N 1
ATOM 669 C CA . GLY A 1 84 ? -10.938 6.538 -1.676 1.00 88.31 84 GLY A CA 1
ATOM 670 C C . GLY A 1 84 ? -10.897 7.946 -1.087 1.00 88.31 84 GLY A C 1
ATOM 671 O O . GLY A 1 84 ? -10.117 8.228 -0.178 1.00 88.31 84 GLY A O 1
ATOM 672 N N . GLU A 1 85 ? -11.739 8.838 -1.607 1.00 85.94 85 GLU A N 1
ATOM 673 C CA . GLU A 1 85 ? -11.831 10.232 -1.150 1.00 85.94 85 GLU A CA 1
ATOM 674 C C . GLU A 1 85 ? -12.374 10.355 0.283 1.00 85.94 85 GLU A C 1
ATOM 676 O O . GLU A 1 85 ? -12.014 11.282 1.010 1.00 85.94 85 GLU A O 1
ATOM 681 N N . ASP A 1 86 ? -13.177 9.386 0.730 1.00 86.06 86 ASP A N 1
ATOM 682 C CA . ASP A 1 86 ? -13.740 9.354 2.079 1.00 86.06 86 ASP A CA 1
ATOM 683 C C . ASP A 1 86 ? -12.804 8.696 3.104 1.00 86.06 86 ASP A C 1
ATOM 685 O O . ASP A 1 86 ? -13.136 8.622 4.288 1.00 86.06 86 ASP A O 1
ATOM 689 N N . ALA A 1 87 ? -11.601 8.271 2.704 1.00 87.06 87 ALA A N 1
ATOM 690 C CA . ALA A 1 87 ? -10.668 7.559 3.579 1.00 87.06 87 ALA A CA 1
ATOM 691 C C . ALA A 1 87 ? -10.332 8.315 4.874 1.00 87.06 87 ALA A C 1
ATOM 693 O O . ALA A 1 87 ? -10.192 7.699 5.929 1.00 87.06 87 ALA A O 1
ATOM 694 N N . ALA A 1 88 ? -10.251 9.648 4.814 1.00 87.31 88 ALA A N 1
ATOM 695 C CA . ALA A 1 88 ? -10.009 10.496 5.984 1.00 87.31 88 ALA A CA 1
ATOM 696 C C . ALA A 1 88 ? -11.233 10.648 6.908 1.00 87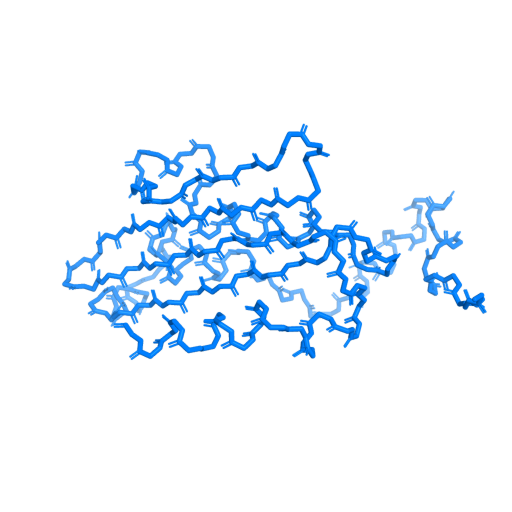.31 88 ALA A C 1
ATOM 698 O O . ALA A 1 88 ? -11.085 11.049 8.058 1.00 87.31 88 ALA A O 1
ATOM 699 N N . LYS A 1 89 ? -12.444 10.363 6.413 1.00 86.88 89 LYS A N 1
ATOM 700 C CA . LYS A 1 89 ? -13.678 10.351 7.216 1.00 86.88 89 LYS A CA 1
ATOM 701 C C . LYS A 1 89 ? -13.888 8.993 7.881 1.00 86.88 89 LYS A C 1
ATOM 703 O O . LYS A 1 89 ? -14.443 8.915 8.971 1.00 86.88 89 LYS A O 1
ATOM 708 N N . VAL A 1 90 ? -13.474 7.932 7.192 1.00 86.31 90 VAL A N 1
ATOM 709 C CA . VAL A 1 90 ? -13.726 6.538 7.572 1.00 86.31 90 VAL A CA 1
ATOM 710 C C . VAL A 1 90 ? -12.618 5.973 8.475 1.00 86.31 90 VAL A C 1
ATOM 712 O O . VAL A 1 90 ? -12.871 5.060 9.259 1.00 86.31 90 VAL A O 1
ATOM 715 N N . GLY A 1 91 ? -11.404 6.523 8.412 1.00 89.12 91 GLY A N 1
ATOM 716 C CA . GLY A 1 91 ? -10.281 6.150 9.272 1.00 89.12 91 GLY A CA 1
ATOM 717 C C . GLY A 1 91 ? -9.229 7.254 9.377 1.00 89.12 91 GLY A C 1
ATOM 718 O O . GLY A 1 91 ? -9.452 8.391 8.968 1.00 89.12 91 GLY A O 1
ATOM 719 N N . THR A 1 92 ? -8.066 6.908 9.919 1.00 92.81 92 THR A N 1
ATOM 720 C CA . THR A 1 92 ? -6.988 7.849 10.239 1.00 92.81 92 THR A CA 1
ATOM 721 C C . THR A 1 92 ? -5.714 7.469 9.505 1.00 92.81 92 THR A C 1
ATOM 723 O O . THR A 1 92 ? -5.307 6.310 9.493 1.00 92.81 92 THR A O 1
ATOM 726 N N . PHE A 1 93 ? -5.031 8.453 8.927 1.00 92.00 93 PHE A N 1
ATOM 727 C CA . PHE A 1 93 ? -3.695 8.242 8.383 1.00 92.00 93 PHE A CA 1
ATOM 728 C C . PHE A 1 93 ? -2.640 8.430 9.470 1.00 92.00 93 PHE A C 1
ATOM 730 O O . PHE A 1 93 ? -2.513 9.517 10.026 1.00 92.00 93 PHE A O 1
ATOM 737 N N . THR A 1 94 ? -1.878 7.379 9.758 1.00 90.69 94 THR A N 1
ATOM 738 C CA . THR A 1 94 ? -0.838 7.381 10.799 1.00 90.69 94 THR A CA 1
ATOM 739 C C . THR A 1 94 ? 0.550 7.691 10.250 1.00 90.69 94 THR A C 1
ATOM 741 O O . THR A 1 94 ? 1.400 8.211 10.964 1.00 90.69 94 THR A O 1
ATOM 744 N N . GLU A 1 95 ? 0.780 7.425 8.965 1.00 89.38 95 GLU A N 1
ATOM 745 C CA . GLU A 1 95 ? 2.041 7.707 8.281 1.00 89.38 95 GLU A CA 1
ATOM 746 C C . GLU A 1 95 ? 1.726 8.247 6.888 1.00 89.38 95 GLU A C 1
ATOM 748 O O . GLU A 1 95 ? 0.952 7.639 6.148 1.00 89.38 95 GLU A O 1
ATOM 753 N N . GLN A 1 96 ? 2.324 9.376 6.513 1.00 90.44 96 GLN A N 1
ATOM 754 C CA . GLN A 1 96 ? 2.298 9.879 5.143 1.00 90.44 96 GLN A CA 1
ATOM 755 C C . GLN A 1 96 ? 3.652 10.498 4.816 1.00 90.44 96 GLN A C 1
ATOM 757 O O . GLN A 1 96 ? 4.085 11.453 5.455 1.00 90.44 96 GLN A O 1
ATOM 762 N N . SER A 1 97 ? 4.326 9.955 3.810 1.00 89.12 97 SER A N 1
ATOM 763 C CA . SER A 1 97 ? 5.594 10.476 3.317 1.00 89.12 97 SER A CA 1
ATOM 764 C C . SER A 1 97 ? 5.647 10.333 1.805 1.00 89.12 97 SER A C 1
ATOM 766 O O . SER A 1 97 ? 5.352 9.272 1.255 1.00 89.12 97 SER A O 1
ATOM 768 N N . ILE A 1 98 ? 6.002 11.413 1.118 1.00 89.50 98 ILE A N 1
ATOM 769 C CA . ILE A 1 98 ? 6.176 11.441 -0.333 1.00 89.50 98 ILE A CA 1
ATOM 770 C C . ILE A 1 98 ? 7.537 12.074 -0.595 1.00 89.50 98 ILE A C 1
ATOM 772 O O . ILE A 1 98 ? 7.837 13.148 -0.077 1.00 89.50 98 ILE A O 1
ATOM 776 N N . SER A 1 99 ? 8.372 11.398 -1.381 1.00 86.19 99 SER A N 1
ATOM 777 C CA . SER A 1 99 ? 9.650 11.963 -1.812 1.00 86.19 99 SER A CA 1
ATOM 778 C C . SER A 1 99 ? 9.414 13.157 -2.739 1.00 86.19 99 SER A C 1
ATOM 780 O O . SER A 1 99 ? 8.443 13.172 -3.494 1.00 86.19 99 SER A O 1
ATOM 782 N N . SER A 1 100 ? 10.309 14.144 -2.713 1.00 80.88 100 SER A N 1
ATOM 783 C CA . SER A 1 100 ? 10.200 15.381 -3.500 1.00 80.88 100 SER A CA 1
ATOM 784 C C . SER A 1 100 ? 10.061 15.148 -5.006 1.00 80.88 100 SER A C 1
ATOM 786 O O . SER A 1 100 ? 9.431 15.944 -5.694 1.00 80.88 100 SER A O 1
ATOM 788 N N . ASP A 1 101 ? 10.594 14.042 -5.520 1.00 84.00 101 ASP A N 1
ATOM 789 C CA . ASP A 1 101 ? 10.486 13.661 -6.930 1.00 84.00 101 ASP A CA 1
ATOM 790 C C . ASP A 1 101 ? 9.347 12.672 -7.226 1.00 84.00 101 ASP A C 1
ATOM 792 O O . ASP A 1 101 ? 9.245 12.140 -8.331 1.00 84.00 101 ASP A O 1
ATOM 796 N N . ASN A 1 102 ? 8.487 12.410 -6.238 1.00 81.31 102 ASN A N 1
ATOM 797 C CA . ASN A 1 102 ? 7.334 11.520 -6.334 1.00 81.31 102 ASN A CA 1
ATOM 798 C C . ASN A 1 102 ? 7.684 10.092 -6.805 1.00 81.31 102 ASN A C 1
ATOM 800 O O . ASN A 1 102 ? 6.837 9.382 -7.355 1.00 81.31 102 ASN A O 1
ATOM 804 N N . THR A 1 103 ? 8.917 9.635 -6.588 1.00 82.50 103 THR A N 1
ATOM 805 C CA . THR A 1 103 ? 9.321 8.258 -6.920 1.00 82.50 103 THR A CA 1
ATOM 806 C C . THR A 1 103 ? 9.089 7.284 -5.770 1.00 82.50 103 THR A C 1
ATOM 808 O O . THR A 1 103 ? 8.764 6.124 -6.008 1.00 82.50 103 THR A O 1
ATOM 811 N N . THR A 1 104 ? 9.159 7.769 -4.531 1.00 85.75 104 THR A N 1
ATOM 812 C CA . THR A 1 104 ? 8.872 6.999 -3.316 1.00 85.75 104 THR A CA 1
ATOM 813 C C . THR A 1 104 ? 7.675 7.609 -2.593 1.00 85.75 104 THR A C 1
ATOM 815 O O . THR A 1 104 ? 7.583 8.828 -2.454 1.00 85.75 104 THR A O 1
ATOM 818 N N . GLU A 1 105 ? 6.751 6.770 -2.137 1.00 90.81 105 GLU A N 1
ATOM 819 C CA . GLU A 1 105 ? 5.558 7.173 -1.384 1.00 90.81 105 GLU A CA 1
ATOM 820 C C . GLU A 1 105 ? 5.260 6.104 -0.333 1.00 90.81 105 GLU A C 1
ATOM 822 O O . GLU A 1 105 ? 5.272 4.917 -0.642 1.00 90.81 105 GLU A O 1
ATOM 827 N N . VAL A 1 106 ? 4.981 6.512 0.899 1.00 91.19 106 VAL A N 1
ATOM 828 C CA . VAL A 1 106 ? 4.518 5.635 1.974 1.00 91.19 106 VAL A CA 1
ATOM 829 C C . VAL A 1 106 ? 3.281 6.262 2.587 1.00 91.19 106 VAL A C 1
ATOM 831 O O . VAL A 1 106 ? 3.302 7.433 2.967 1.00 91.19 106 VAL A O 1
ATOM 834 N N . LYS A 1 107 ? 2.202 5.489 2.683 1.00 92.94 107 LYS A N 1
ATOM 835 C CA . LYS A 1 107 ? 0.984 5.896 3.382 1.00 92.94 107 LYS A CA 1
ATOM 836 C C . LYS A 1 107 ? 0.473 4.745 4.224 1.00 92.94 107 LYS A C 1
ATOM 838 O O . LYS A 1 107 ? 0.296 3.657 3.696 1.00 92.94 107 LYS A O 1
ATOM 843 N N . THR A 1 108 ? 0.197 4.986 5.495 1.00 93.44 108 THR A N 1
ATOM 844 C CA . THR A 1 108 ? -0.435 4.004 6.378 1.00 93.44 108 THR A CA 1
ATOM 845 C C . THR A 1 108 ? -1.765 4.571 6.843 1.00 93.44 108 THR A C 1
ATOM 847 O O . THR A 1 108 ? -1.824 5.677 7.379 1.00 93.44 108 THR A O 1
ATOM 850 N N . TRP A 1 109 ? -2.830 3.823 6.583 1.00 94.88 109 TRP A N 1
ATOM 851 C CA . TRP A 1 109 ? -4.188 4.122 7.005 1.00 94.88 109 TRP A CA 1
ATOM 852 C C . TRP A 1 109 ? -4.637 3.088 8.028 1.00 94.88 109 TRP A C 1
ATOM 854 O O . TRP A 1 109 ? -4.350 1.899 7.884 1.00 94.88 109 TRP A O 1
ATOM 864 N N . GLU A 1 110 ? -5.339 3.543 9.054 1.00 93.38 110 GLU A N 1
ATOM 865 C CA . GLU A 1 110 ? -5.858 2.710 10.123 1.00 93.38 110 GLU A CA 1
ATOM 866 C C . GLU A 1 110 ? -7.325 3.011 10.387 1.00 93.38 110 GLU A C 1
ATOM 868 O O . GLU A 1 110 ? -7.762 4.162 10.395 1.00 93.38 110 GLU A O 1
ATOM 873 N N . ARG A 1 111 ? -8.081 1.961 10.683 1.00 90.44 111 ARG A N 1
ATOM 874 C CA . ARG A 1 111 ? -9.464 2.058 11.126 1.00 90.44 111 ARG A CA 1
ATOM 875 C C . ARG A 1 111 ? -9.748 0.995 12.166 1.00 90.44 111 ARG A C 1
ATOM 877 O O . ARG A 1 111 ? -9.338 -0.151 12.015 1.00 90.44 111 ARG A O 1
ATOM 884 N N . ARG A 1 112 ? -10.495 1.364 13.202 1.00 87.94 112 ARG A N 1
ATOM 885 C CA . ARG A 1 112 ? -11.089 0.393 14.122 1.00 87.94 112 ARG A CA 1
ATOM 886 C C . ARG A 1 112 ? -12.501 0.055 13.669 1.00 87.94 112 ARG A C 1
ATOM 888 O O . ARG A 1 112 ? -13.285 0.961 13.391 1.00 87.94 112 ARG A O 1
ATOM 895 N N . VAL A 1 113 ? -12.799 -1.234 13.588 1.00 84.06 113 VAL A N 1
ATOM 896 C CA . VAL A 1 113 ? -14.135 -1.764 13.302 1.00 84.06 113 VAL A CA 1
ATOM 897 C C . VAL A 1 113 ? -14.401 -2.838 14.352 1.00 84.06 113 VAL A C 1
ATOM 899 O O . VAL A 1 113 ? -13.563 -3.712 14.539 1.00 84.06 113 VAL A O 1
ATOM 902 N N . GLY A 1 114 ? -15.492 -2.720 15.114 1.00 83.44 114 GLY A N 1
ATOM 903 C CA . GLY A 1 114 ? -15.688 -3.544 16.313 1.00 83.44 114 GLY A CA 1
ATOM 904 C C . GLY A 1 114 ? -14.500 -3.431 17.278 1.00 83.44 114 GLY A C 1
ATOM 905 O O . GLY A 1 114 ? -14.070 -2.328 17.628 1.00 83.44 114 GLY A O 1
ATOM 906 N N . SER A 1 115 ? -13.948 -4.575 17.677 1.00 84.06 115 SER A N 1
ATOM 907 C CA . SER A 1 115 ? -12.719 -4.675 18.478 1.00 84.06 115 SER A CA 1
ATOM 908 C C . SER A 1 115 ? -11.423 -4.781 17.653 1.00 84.06 115 SER A C 1
ATOM 910 O O . SER A 1 115 ? -10.332 -4.652 18.215 1.00 84.06 115 SER A O 1
ATOM 912 N N . GLY A 1 116 ? -11.516 -4.962 16.331 1.00 85.44 116 GLY A N 1
ATOM 913 C CA . GLY A 1 116 ? -10.375 -5.187 15.444 1.00 85.44 116 GLY A CA 1
ATOM 914 C C . GLY A 1 116 ? -9.746 -3.902 14.897 1.00 85.44 116 GLY A C 1
ATOM 915 O O . GLY A 1 116 ? -10.430 -2.930 14.559 1.00 85.44 116 GLY A O 1
ATOM 916 N N . LEU A 1 117 ? -8.416 -3.900 14.752 1.00 89.50 117 LEU A N 1
ATOM 917 C CA . LEU A 1 117 ? -7.671 -2.858 14.039 1.00 89.50 117 LEU A CA 1
ATOM 918 C C . LEU A 1 117 ? -7.402 -3.288 12.591 1.00 89.50 117 LEU A C 1
ATOM 920 O O . LEU A 1 117 ? -6.744 -4.298 12.334 1.00 89.50 117 LEU A O 1
ATOM 924 N N . LYS A 1 118 ? -7.886 -2.492 11.638 1.00 91.00 118 LYS A N 1
ATOM 925 C CA . LYS A 1 118 ? -7.626 -2.630 10.204 1.00 91.00 118 LYS A CA 1
ATOM 926 C C . LYS A 1 118 ? -6.533 -1.639 9.816 1.00 91.00 118 LYS A C 1
ATOM 928 O O . LYS A 1 118 ? -6.764 -0.434 9.843 1.00 91.00 118 LYS A O 1
ATOM 933 N N . ARG A 1 119 ? -5.351 -2.130 9.455 1.00 92.06 119 ARG A N 1
ATOM 934 C CA . ARG A 1 119 ? -4.214 -1.330 8.988 1.00 92.06 119 ARG A CA 1
ATOM 935 C C . ARG A 1 119 ? -3.936 -1.637 7.522 1.00 92.06 119 ARG A C 1
ATOM 937 O O . ARG A 1 119 ? -3.700 -2.784 7.152 1.00 92.06 119 ARG A O 1
ATOM 944 N N . VAL A 1 120 ? -3.919 -0.601 6.691 1.00 92.19 120 VAL A N 1
ATOM 945 C CA . VAL A 1 120 ? -3.648 -0.700 5.256 1.00 92.19 120 VAL A CA 1
ATOM 946 C C . VAL A 1 120 ? -2.523 0.256 4.873 1.00 92.19 120 VAL A C 1
ATOM 948 O O . VAL A 1 120 ? -2.660 1.478 4.941 1.00 92.19 120 VAL A O 1
ATOM 951 N N . ARG A 1 121 ? -1.399 -0.300 4.429 1.00 92.19 121 ARG A N 1
ATOM 952 C CA . ARG A 1 121 ? -0.191 0.424 4.038 1.00 92.19 121 ARG A CA 1
ATOM 953 C C . ARG A 1 121 ? -0.008 0.394 2.525 1.00 92.19 121 ARG A C 1
ATOM 955 O O . ARG A 1 121 ? -0.047 -0.663 1.905 1.00 92.19 121 ARG A O 1
ATOM 962 N N . TRP A 1 122 ? 0.249 1.554 1.943 1.00 93.00 122 TRP A N 1
ATOM 963 C CA . TRP A 1 122 ? 0.744 1.734 0.587 1.00 93.00 122 TRP A CA 1
ATOM 964 C C . TRP A 1 122 ? 2.231 2.055 0.626 1.00 93.00 122 TRP A C 1
ATOM 966 O O . TRP A 1 122 ? 2.671 2.892 1.418 1.00 93.00 122 TRP A O 1
ATOM 976 N N . GLN A 1 123 ? 2.995 1.418 -0.256 1.00 89.94 123 GLN A N 1
ATOM 977 C CA . GLN A 1 123 ? 4.412 1.687 -0.410 1.00 89.94 123 GLN A CA 1
ATOM 978 C C . GLN A 1 123 ? 4.824 1.672 -1.881 1.00 89.94 123 GLN A C 1
ATOM 980 O O . GLN A 1 123 ? 4.987 0.624 -2.497 1.00 89.94 123 GLN A O 1
ATOM 985 N N . LYS A 1 124 ? 5.065 2.853 -2.436 1.00 89.38 124 LYS A N 1
ATOM 986 C CA . LYS A 1 124 ? 5.743 3.017 -3.716 1.00 89.38 124 LYS A CA 1
ATOM 987 C C . LYS A 1 124 ? 7.243 3.120 -3.470 1.00 89.38 124 LYS A C 1
ATOM 989 O O . LYS A 1 124 ? 7.680 4.003 -2.732 1.00 89.38 124 LYS A O 1
ATOM 994 N N . VAL A 1 125 ? 8.026 2.249 -4.089 1.00 86.25 125 VAL A N 1
ATOM 995 C CA . VAL A 1 125 ? 9.493 2.296 -4.059 1.00 86.25 125 VAL A CA 1
ATOM 996 C C . VAL A 1 125 ? 10.027 2.804 -5.389 1.00 86.25 125 VAL A C 1
ATOM 998 O O . VAL A 1 125 ? 9.467 2.517 -6.444 1.00 86.25 125 VAL A O 1
ATOM 1001 N N . ARG A 1 126 ? 11.131 3.549 -5.354 1.00 82.00 126 ARG A N 1
ATOM 1002 C CA . ARG A 1 126 ? 11.750 4.111 -6.560 1.00 82.00 126 ARG A CA 1
ATOM 1003 C C . ARG A 1 126 ? 12.182 3.036 -7.564 1.00 82.00 126 ARG A C 1
ATOM 1005 O O . ARG A 1 126 ? 11.969 3.207 -8.761 1.00 82.00 126 ARG A O 1
ATOM 1012 N N . TYR A 1 127 ? 12.782 1.954 -7.067 1.00 73.69 127 TYR A N 1
ATOM 1013 C CA . TYR A 1 127 ? 13.375 0.889 -7.876 1.00 73.69 127 TYR A CA 1
ATOM 1014 C C . TYR A 1 127 ? 12.959 -0.491 -7.360 1.00 73.69 127 TYR A C 1
ATOM 1016 O O . TYR A 1 127 ? 12.744 -0.660 -6.162 1.00 73.69 127 TYR A O 1
ATOM 1024 N N . GLY A 1 128 ? 12.859 -1.456 -8.272 1.00 63.94 128 GLY A N 1
ATOM 1025 C CA . GLY A 1 128 ? 12.547 -2.860 -7.988 1.00 63.94 128 GLY A CA 1
ATOM 1026 C C . GLY A 1 128 ? 11.993 -3.621 -9.193 1.00 63.94 128 GLY A C 1
ATOM 1027 O O . GLY A 1 128 ? 12.011 -4.846 -9.191 1.00 63.94 128 GLY A O 1
ATOM 1028 N N . GLY A 1 129 ? 11.528 -2.925 -10.241 1.00 60.88 129 GLY A N 1
ATOM 1029 C CA . GLY A 1 129 ? 10.927 -3.581 -11.409 1.00 60.88 129 GLY A CA 1
ATOM 1030 C C . GLY A 1 129 ? 9.823 -4.581 -11.025 1.00 60.88 129 GLY A C 1
ATOM 1031 O O . GLY A 1 129 ? 9.271 -4.507 -9.927 1.00 60.88 129 GLY A O 1
ATOM 1032 N N . HIS A 1 130 ? 9.536 -5.530 -11.918 1.00 54.06 130 HIS A N 1
ATOM 1033 C CA . HIS A 1 130 ? 8.510 -6.552 -11.685 1.00 54.06 130 HIS A CA 1
ATOM 1034 C C . HIS A 1 130 ? 8.986 -7.699 -10.769 1.00 54.06 130 HIS A C 1
ATOM 1036 O O . HIS A 1 130 ? 8.225 -8.209 -9.952 1.00 54.06 130 HIS A O 1
ATOM 1042 N N . ASN A 1 131 ? 10.270 -8.074 -10.852 1.00 54.66 131 ASN A N 1
ATOM 1043 C CA . ASN A 1 131 ? 10.816 -9.260 -10.172 1.00 54.66 131 ASN A CA 1
ATOM 1044 C C . ASN A 1 131 ? 11.790 -8.947 -9.027 1.00 54.66 131 ASN A C 1
ATOM 1046 O O . ASN A 1 131 ? 11.991 -9.787 -8.153 1.00 54.66 131 ASN A O 1
ATOM 1050 N N . GLU A 1 132 ? 12.410 -7.765 -9.001 1.00 58.28 132 GLU A N 1
ATOM 1051 C CA . GLU A 1 132 ? 13.418 -7.454 -7.979 1.00 58.28 132 GLU A CA 1
ATOM 1052 C C . GLU A 1 132 ? 12.781 -6.875 -6.715 1.00 58.28 132 GLU A C 1
ATOM 1054 O O . GLU A 1 132 ? 13.378 -6.958 -5.646 1.00 58.28 132 GLU A O 1
ATOM 1059 N N . ILE A 1 133 ? 11.546 -6.366 -6.775 1.00 56.97 133 ILE A N 1
ATOM 1060 C CA . ILE A 1 133 ? 10.886 -5.749 -5.620 1.00 56.97 133 ILE A CA 1
ATOM 1061 C C . ILE A 1 133 ? 10.731 -6.710 -4.438 1.00 56.97 133 ILE A C 1
ATOM 1063 O O . ILE A 1 133 ? 10.904 -6.296 -3.295 1.00 56.97 133 ILE A O 1
ATOM 1067 N N . ALA A 1 134 ? 10.503 -7.998 -4.711 1.00 59.22 134 ALA A N 1
ATOM 1068 C CA . ALA A 1 134 ? 10.429 -9.045 -3.694 1.00 59.22 134 ALA A CA 1
ATOM 1069 C C . ALA A 1 134 ? 11.792 -9.344 -3.040 1.00 59.22 134 ALA A C 1
ATOM 1071 O O . ALA A 1 134 ? 11.841 -9.802 -1.902 1.00 59.22 134 ALA A O 1
ATOM 1072 N N . SER A 1 135 ? 12.895 -9.064 -3.741 1.00 55.81 135 SER A N 1
ATOM 1073 C CA . SER A 1 135 ? 14.264 -9.265 -3.248 1.00 55.81 135 SER A CA 1
ATOM 1074 C C . SER A 1 135 ? 14.821 -8.062 -2.478 1.00 55.81 135 SER A C 1
ATOM 1076 O O . SER A 1 135 ? 15.862 -8.165 -1.830 1.00 55.81 135 SER A O 1
ATOM 1078 N N . LEU A 1 136 ? 14.142 -6.912 -2.533 1.00 59.84 136 LEU A N 1
ATOM 1079 C CA . LEU A 1 136 ? 14.614 -5.684 -1.906 1.00 59.84 136 LEU A CA 1
ATOM 1080 C C . LEU A 1 136 ? 14.210 -5.606 -0.427 1.00 59.84 136 LEU A C 1
ATOM 1082 O O . LEU A 1 136 ? 13.121 -6.009 -0.016 1.00 59.84 136 LEU A O 1
ATOM 1086 N N . SER A 1 137 ? 15.075 -4.981 0.375 1.00 59.84 137 SER A N 1
ATOM 1087 C CA . SER A 1 137 ? 14.887 -4.767 1.818 1.00 59.84 137 SER A CA 1
ATOM 1088 C C . SER A 1 137 ? 13.520 -4.185 2.228 1.00 59.84 137 SER A C 1
ATOM 1090 O O . SER A 1 137 ? 13.023 -4.572 3.284 1.00 59.84 137 SER A O 1
ATOM 1092 N N . PRO A 1 138 ? 12.859 -3.307 1.442 1.00 62.59 138 PRO A N 1
ATOM 1093 C CA . PRO A 1 138 ? 11.503 -2.853 1.733 1.00 62.59 138 PRO A CA 1
ATOM 1094 C C . PRO A 1 138 ? 10.463 -3.977 1.810 1.00 62.59 138 PRO A 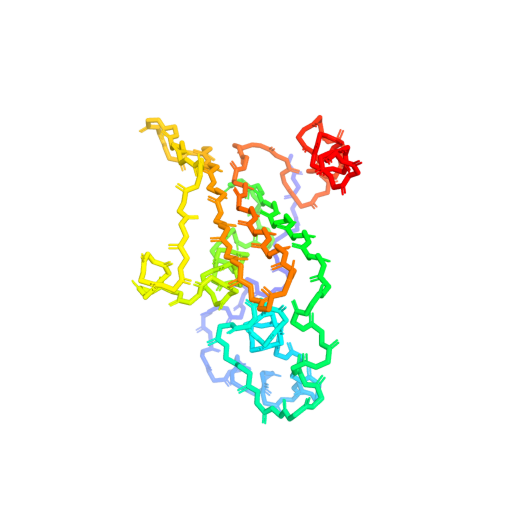C 1
ATOM 1096 O O . PRO A 1 138 ? 9.589 -3.907 2.671 1.00 62.59 138 PRO A O 1
ATOM 1099 N N . ALA A 1 139 ? 10.554 -5.012 0.970 1.00 62.00 139 ALA A N 1
ATOM 1100 C CA . ALA A 1 139 ? 9.631 -6.145 1.015 1.00 62.00 139 ALA A CA 1
ATOM 1101 C C . ALA A 1 139 ? 9.853 -6.989 2.278 1.00 62.00 139 ALA A C 1
ATOM 1103 O O . ALA A 1 139 ? 8.896 -7.302 2.983 1.00 62.00 139 ALA A O 1
ATOM 1104 N N . ALA A 1 140 ? 11.112 -7.262 2.633 1.00 62.09 140 ALA A N 1
ATOM 1105 C CA . ALA A 1 140 ? 11.449 -7.942 3.886 1.00 62.09 140 ALA A CA 1
ATOM 1106 C C . ALA A 1 140 ? 10.969 -7.151 5.120 1.00 62.09 140 ALA A C 1
ATOM 1108 O O . ALA A 1 140 ? 10.378 -7.720 6.036 1.00 62.09 140 ALA A O 1
ATOM 1109 N N . LEU A 1 141 ? 11.148 -5.824 5.123 1.00 66.69 141 LEU A N 1
ATOM 1110 C CA . LEU A 1 141 ? 10.628 -4.941 6.174 1.00 66.69 141 LEU A CA 1
ATOM 1111 C C . LEU A 1 141 ? 9.097 -4.956 6.245 1.00 66.69 141 LEU A C 1
ATOM 1113 O O . LEU A 1 141 ? 8.544 -4.924 7.340 1.00 66.69 141 LEU A O 1
ATOM 1117 N N . ALA A 1 142 ? 8.408 -4.996 5.103 1.00 67.88 142 ALA A N 1
ATOM 1118 C CA . ALA A 1 142 ? 6.954 -5.096 5.072 1.00 67.88 142 ALA A CA 1
ATOM 1119 C C . ALA A 1 142 ? 6.463 -6.412 5.688 1.00 67.88 142 ALA A C 1
ATOM 1121 O O . ALA A 1 142 ? 5.513 -6.380 6.460 1.00 67.88 142 ALA A O 1
ATOM 1122 N N . VAL A 1 143 ? 7.135 -7.535 5.410 1.00 71.06 143 VAL A N 1
ATOM 1123 C CA . VAL A 1 143 ? 6.813 -8.833 6.026 1.00 71.06 143 VAL A CA 1
ATOM 1124 C C . VAL A 1 143 ? 7.034 -8.792 7.536 1.00 71.06 143 VAL A C 1
ATOM 1126 O O . VAL A 1 143 ? 6.150 -9.196 8.282 1.00 71.06 143 VAL A O 1
ATOM 1129 N N . MET A 1 144 ? 8.165 -8.257 8.003 1.00 67.62 144 MET A N 1
ATOM 1130 C CA . MET A 1 144 ? 8.434 -8.163 9.444 1.00 67.62 144 MET A CA 1
ATOM 1131 C C . MET A 1 144 ? 7.386 -7.311 10.175 1.00 67.62 144 MET A C 1
ATOM 1133 O O . MET A 1 144 ? 6.916 -7.711 11.230 1.00 67.62 144 MET A O 1
ATOM 1137 N N . LYS A 1 145 ? 6.943 -6.197 9.578 1.00 69.69 145 LYS A N 1
ATOM 1138 C CA . LYS A 1 145 ? 5.912 -5.308 10.147 1.00 69.69 145 LYS A CA 1
ATOM 1139 C C . LYS A 1 145 ? 4.503 -5.902 10.214 1.00 69.69 145 LYS A C 1
ATOM 1141 O O . LYS A 1 145 ? 3.622 -5.276 10.788 1.00 69.69 145 LYS A O 1
ATOM 1146 N N . VAL A 1 146 ? 4.249 -7.046 9.581 1.00 70.12 146 VAL A N 1
ATOM 1147 C CA . VAL A 1 146 ? 2.958 -7.746 9.714 1.00 70.12 146 VAL A CA 1
ATOM 1148 C C . VAL A 1 146 ? 2.895 -8.541 11.022 1.00 70.12 146 VAL A C 1
ATOM 1150 O O . VAL A 1 146 ? 1.801 -8.824 11.504 1.00 70.12 146 VAL A O 1
ATOM 1153 N N . PHE A 1 147 ? 4.050 -8.882 11.600 1.00 71.75 147 PHE A N 1
ATOM 1154 C CA . PHE A 1 147 ? 4.158 -9.631 12.855 1.00 71.75 147 PHE A CA 1
ATOM 1155 C C . PHE A 1 147 ? 4.358 -8.746 14.092 1.00 71.75 147 PHE A C 1
ATOM 1157 O O . PHE A 1 147 ? 4.427 -9.283 15.196 1.00 71.75 147 PHE A O 1
ATOM 1164 N N . ASP A 1 148 ? 4.466 -7.433 13.893 1.00 58.22 148 ASP A N 1
ATOM 1165 C CA . ASP A 1 148 ? 4.711 -6.411 14.918 1.00 58.22 148 ASP A CA 1
ATOM 1166 C C . ASP A 1 148 ? 3.410 -5.645 15.222 1.00 58.22 148 ASP A C 1
ATOM 1168 O O . ASP A 1 148 ? 2.989 -5.611 16.400 1.00 58.22 148 ASP A O 1
#

Sequence (148 aa):
MGIFPPLLSPLMGYPRYKKYVLDHIIDRWDTASRLARLTGVSPQSDSDAEHDDKNFHLTIMHAANDPDIPWREGKRAWEAAVGGEDAAKVGTFTEQSISSDNTTEVKTWERRVGSGLKRVRWQKVRYGGHNEIASLSPAALAVMKVFD

Organism: NCBI:txid454286

pLDDT: mean 74.92, std 14.16, range [38.06, 94.88]